Protein AF-A0A5P2X0S9-F1 (afdb_monomer_lite)

Structure (mmCIF, N/CA/C/O backbone):
data_AF-A0A5P2X0S9-F1
#
_entry.id   AF-A0A5P2X0S9-F1
#
loop_
_atom_site.group_PDB
_atom_site.id
_atom_site.type_symbol
_atom_site.label_atom_id
_atom_site.label_alt_id
_atom_site.label_comp_id
_atom_site.label_asym_id
_atom_site.label_entity_id
_atom_site.label_seq_id
_atom_site.pdbx_PDB_ins_code
_atom_site.Cartn_x
_atom_site.Cartn_y
_atom_site.Cartn_z
_atom_site.occupancy
_atom_site.B_iso_or_equiv
_atom_site.auth_seq_id
_atom_site.auth_comp_id
_atom_site.auth_asym_id
_atom_site.auth_atom_id
_atom_site.pdbx_PDB_model_num
ATOM 1 N N . MET A 1 1 ? 15.815 18.673 3.148 1.00 34.06 1 MET A N 1
ATOM 2 C CA . MET A 1 1 ? 14.565 18.179 2.535 1.00 34.06 1 MET A CA 1
ATOM 3 C C . MET A 1 1 ? 13.835 17.374 3.592 1.00 34.06 1 MET A C 1
ATOM 5 O O . MET A 1 1 ? 14.389 16.385 4.049 1.00 34.06 1 MET A O 1
ATOM 9 N N . SER A 1 2 ? 12.669 17.828 4.045 1.00 28.84 2 SER A N 1
ATOM 10 C CA . SER A 1 2 ? 11.882 17.111 5.053 1.00 28.84 2 SER A CA 1
ATOM 11 C C . SER A 1 2 ? 11.217 15.908 4.389 1.00 28.84 2 SER A C 1
ATOM 13 O O . SER A 1 2 ? 10.283 16.063 3.607 1.00 28.84 2 SER A O 1
ATOM 15 N N . THR A 1 3 ? 11.736 14.709 4.636 1.00 33.75 3 THR A N 1
ATOM 16 C CA . THR A 1 3 ? 11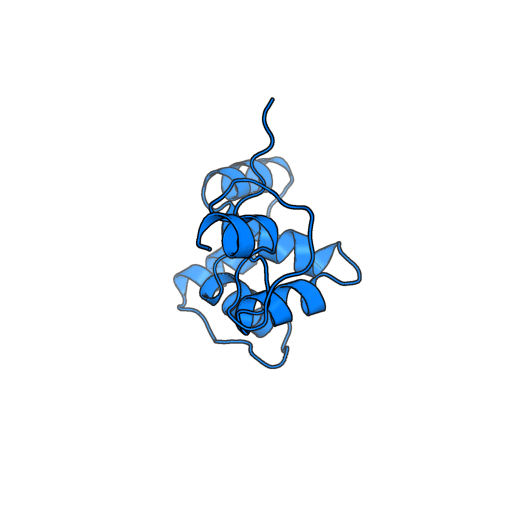.137 13.453 4.178 1.00 33.75 3 THR A CA 1
ATOM 17 C C . THR A 1 3 ? 9.915 13.153 5.040 1.00 33.75 3 THR A C 1
ATOM 19 O O . THR A 1 3 ? 10.012 12.456 6.047 1.00 33.75 3 THR A O 1
ATOM 22 N N . THR A 1 4 ? 8.758 13.707 4.678 1.00 45.62 4 THR A N 1
ATOM 23 C CA . THR A 1 4 ? 7.482 13.264 5.246 1.00 45.62 4 THR A CA 1
ATOM 24 C C . THR A 1 4 ? 7.251 11.831 4.782 1.00 45.62 4 THR A C 1
ATOM 26 O O . THR A 1 4 ? 6.905 11.598 3.625 1.00 45.62 4 THR A O 1
ATOM 29 N N . ASN A 1 5 ? 7.496 10.863 5.663 1.00 53.59 5 ASN A N 1
ATOM 30 C CA . ASN A 1 5 ? 7.141 9.474 5.406 1.00 53.59 5 ASN A CA 1
ATOM 31 C C . ASN A 1 5 ? 5.604 9.401 5.303 1.00 53.59 5 ASN A C 1
ATOM 33 O O . ASN A 1 5 ? 4.931 9.777 6.270 1.00 53.59 5 ASN A O 1
ATOM 37 N N . PRO A 1 6 ? 5.017 9.041 4.146 1.00 62.75 6 PRO A N 1
ATOM 38 C CA . PRO A 1 6 ? 3.574 9.110 3.978 1.00 62.75 6 PRO A CA 1
ATOM 39 C C . PRO A 1 6 ? 2.876 8.142 4.935 1.00 62.75 6 PRO A C 1
ATOM 41 O O . PRO A 1 6 ? 3.180 6.951 4.975 1.00 62.75 6 PRO A O 1
ATOM 44 N N . ILE A 1 7 ? 1.907 8.655 5.695 1.00 78.56 7 ILE A N 1
ATOM 45 C CA . ILE A 1 7 ? 1.068 7.837 6.574 1.00 78.56 7 ILE A CA 1
ATOM 46 C C . ILE A 1 7 ? 0.298 6.843 5.697 1.00 78.56 7 ILE A C 1
ATOM 48 O O . ILE A 1 7 ? -0.451 7.253 4.811 1.00 78.56 7 ILE A O 1
ATOM 52 N N . ILE A 1 8 ? 0.475 5.542 5.943 1.00 83.69 8 ILE A N 1
ATOM 53 C CA . ILE A 1 8 ? -0.254 4.471 5.253 1.00 83.69 8 ILE A CA 1
ATOM 54 C C . ILE A 1 8 ? -1.615 4.288 5.944 1.00 83.69 8 ILE A C 1
ATOM 56 O O . ILE A 1 8 ? -1.649 3.864 7.101 1.00 83.69 8 ILE A O 1
ATOM 60 N N . PRO A 1 9 ? -2.751 4.552 5.270 1.00 85.06 9 PRO A N 1
ATOM 61 C CA . PRO A 1 9 ? -4.068 4.288 5.837 1.00 85.06 9 PRO A CA 1
ATOM 62 C C . PRO A 1 9 ? -4.316 2.788 6.035 1.00 85.06 9 PRO A C 1
ATOM 64 O O . PRO A 1 9 ? -3.878 1.964 5.228 1.00 85.06 9 PRO A O 1
ATOM 67 N N . ALA A 1 10 ? -5.124 2.429 7.037 1.00 85.31 10 ALA A N 1
ATOM 68 C CA . ALA A 1 10 ? -5.489 1.035 7.311 1.00 85.31 10 ALA A CA 1
ATOM 69 C C . ALA A 1 10 ? -6.107 0.322 6.094 1.00 85.31 10 ALA A C 1
ATOM 71 O O . ALA A 1 10 ? -5.762 -0.823 5.812 1.00 85.31 10 ALA A O 1
ATOM 72 N N . GLY A 1 11 ? -6.971 1.003 5.329 1.00 85.88 11 GLY A N 1
ATOM 73 C CA . GLY A 1 11 ? -7.550 0.450 4.097 1.00 85.88 11 GLY A CA 1
ATOM 74 C C . GLY A 1 11 ? -6.491 0.116 3.042 1.00 85.88 11 GLY A C 1
ATOM 75 O O . GLY A 1 11 ? -6.503 -0.972 2.475 1.00 85.88 11 GLY A O 1
ATOM 76 N N . THR A 1 12 ? -5.511 1.003 2.852 1.00 91.25 12 THR A N 1
ATOM 77 C CA . THR A 1 12 ? -4.374 0.776 1.947 1.00 91.25 12 THR A CA 1
ATOM 78 C C . THR A 1 12 ? -3.544 -0.427 2.385 1.00 91.25 12 THR A C 1
ATOM 80 O O . THR A 1 12 ? -3.204 -1.266 1.553 1.00 91.25 12 THR A O 1
ATOM 83 N N . ALA A 1 13 ? -3.271 -0.565 3.685 1.00 91.19 13 ALA A N 1
ATOM 84 C CA . ALA A 1 13 ? -2.553 -1.723 4.209 1.00 91.19 13 ALA A CA 1
ATOM 85 C C . ALA A 1 13 ? -3.311 -3.037 3.955 1.00 91.19 13 ALA A C 1
ATOM 87 O O . ALA A 1 13 ? -2.706 -4.015 3.526 1.00 91.19 13 ALA A O 1
ATOM 88 N N . ARG A 1 14 ? -4.640 -3.052 4.126 1.00 92.00 14 ARG A N 1
ATOM 89 C CA . ARG A 1 14 ? -5.482 -4.226 3.827 1.00 92.00 14 ARG A CA 1
ATOM 90 C C . ARG A 1 14 ? -5.446 -4.612 2.350 1.00 92.00 14 ARG A C 1
ATOM 92 O O . ARG A 1 14 ? -5.380 -5.799 2.043 1.00 92.00 14 ARG A O 1
ATOM 99 N N . HIS A 1 15 ? -5.450 -3.639 1.443 1.00 95.75 15 HIS A N 1
ATOM 100 C CA . HIS A 1 15 ? -5.341 -3.906 0.006 1.00 95.75 15 HIS A CA 1
ATOM 101 C C . HIS A 1 15 ? -4.001 -4.555 -0.355 1.00 95.75 15 HIS A C 1
ATOM 103 O O . HIS A 1 15 ? -3.958 -5.509 -1.132 1.00 95.75 15 HIS A O 1
ATOM 109 N N . VAL A 1 16 ? -2.907 -4.073 0.241 1.00 94.31 16 VAL A N 1
ATOM 110 C CA . VAL A 1 16 ? -1.580 -4.661 0.031 1.00 94.31 16 VAL A CA 1
ATOM 111 C C . VAL A 1 16 ? -1.492 -6.052 0.660 1.00 94.31 16 VAL A C 1
ATOM 113 O O . VAL A 1 16 ? -1.020 -6.971 0.005 1.00 94.31 16 VAL A O 1
ATOM 116 N N . LEU A 1 17 ? -2.016 -6.266 1.870 1.00 94.25 17 LEU A N 1
ATOM 117 C CA . LEU A 1 17 ? -2.067 -7.602 2.483 1.00 94.25 17 LEU A CA 1
ATOM 118 C C . LEU A 1 17 ? -2.850 -8.606 1.626 1.00 94.25 17 LEU A C 1
ATOM 120 O O . LEU A 1 17 ? -2.407 -9.743 1.484 1.00 94.25 17 LEU A O 1
ATOM 124 N N . TRP A 1 18 ? -3.961 -8.181 1.011 1.00 95.75 18 TRP A N 1
ATOM 125 C CA . TRP A 1 18 ? -4.722 -9.016 0.075 1.00 95.75 18 TRP A CA 1
ATOM 126 C C . TRP A 1 18 ? -3.881 -9.441 -1.133 1.00 95.75 18 TRP A C 1
ATOM 128 O O . TRP A 1 18 ? -3.903 -10.607 -1.511 1.00 95.75 18 TRP A O 1
ATOM 138 N N . ARG A 1 19 ? -3.071 -8.532 -1.695 1.00 94.06 19 ARG A N 1
ATOM 139 C CA . ARG A 1 19 ? -2.178 -8.834 -2.830 1.00 94.06 19 ARG A CA 1
ATOM 140 C C . ARG A 1 19 ? -1.170 -9.949 -2.522 1.00 94.06 19 ARG A C 1
ATOM 142 O O . ARG A 1 19 ? -0.798 -10.682 -3.431 1.00 94.06 19 ARG A O 1
ATOM 149 N N . TYR A 1 20 ? -0.730 -10.068 -1.270 1.00 91.19 20 TYR A N 1
ATOM 150 C CA . TYR A 1 20 ? 0.230 -11.083 -0.816 1.00 91.19 20 TYR A CA 1
ATOM 151 C C . TYR A 1 20 ? -0.434 -12.299 -0.148 1.00 91.19 20 TYR A C 1
ATOM 153 O O . TYR A 1 20 ? 0.252 -13.048 0.549 1.00 91.19 20 TYR A O 1
ATOM 161 N N . ASP A 1 21 ? -1.751 -12.466 -0.313 1.00 90.00 21 ASP A N 1
ATOM 162 C CA . ASP A 1 21 ? -2.554 -13.533 0.301 1.00 90.00 21 ASP A CA 1
ATOM 163 C C . ASP A 1 21 ? -2.335 -13.652 1.823 1.00 90.00 21 ASP A C 1
ATOM 165 O O . ASP A 1 21 ? -2.133 -14.721 2.403 1.00 90.00 21 ASP A O 1
ATOM 169 N N . ARG A 1 22 ? -2.286 -12.497 2.502 1.00 87.19 22 ARG A N 1
ATOM 170 C CA . ARG A 1 22 ? -2.089 -12.421 3.952 1.00 87.19 22 ARG A CA 1
ATOM 171 C C . ARG A 1 22 ? -3.406 -12.202 4.680 1.00 87.19 22 ARG A C 1
ATOM 173 O O . ARG A 1 22 ? -4.283 -11.453 4.243 1.00 87.19 22 ARG A O 1
ATOM 180 N N . ARG A 1 23 ? -3.513 -12.817 5.863 1.00 82.19 23 ARG A N 1
ATOM 181 C CA . ARG A 1 23 ? -4.647 -12.638 6.778 1.00 82.19 23 ARG A CA 1
ATOM 182 C C . ARG A 1 23 ? -4.863 -11.150 7.076 1.00 82.19 23 ARG A C 1
ATOM 184 O O . ARG A 1 23 ? -3.906 -10.405 7.261 1.00 82.19 23 ARG A O 1
ATOM 191 N N . GLY A 1 24 ? -6.127 -10.731 7.122 1.00 81.12 24 GLY A N 1
ATOM 192 C CA . GLY A 1 24 ? -6.495 -9.320 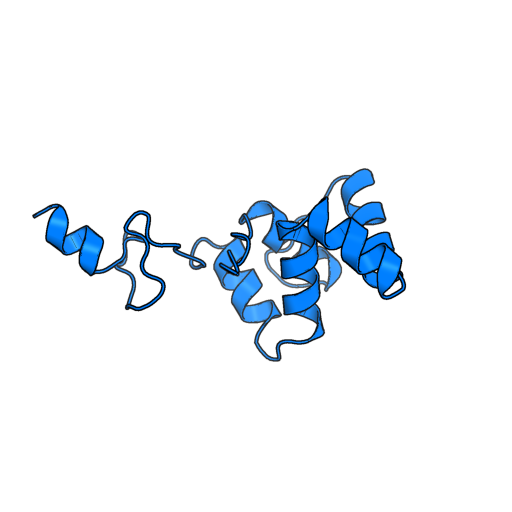7.286 1.00 81.12 24 GLY A CA 1
ATOM 193 C C . GLY A 1 24 ? -6.458 -8.512 5.984 1.00 81.12 24 GLY A C 1
ATOM 194 O O . GLY A 1 24 ? -6.737 -7.315 6.014 1.00 81.12 24 GLY A O 1
ATOM 195 N N . GLY A 1 25 ? -6.148 -9.148 4.849 1.00 89.19 25 GLY A N 1
ATOM 196 C CA . GLY A 1 25 ? -6.301 -8.556 3.528 1.00 89.19 25 GLY A CA 1
ATOM 197 C C . GLY A 1 25 ? -7.765 -8.309 3.162 1.00 89.19 25 GLY A C 1
ATOM 198 O O . GLY A 1 25 ? -8.640 -9.113 3.480 1.00 89.19 25 GLY A O 1
ATOM 199 N N . ALA A 1 26 ? -8.024 -7.195 2.479 1.00 92.44 26 ALA A N 1
ATOM 200 C CA . ALA A 1 26 ? -9.317 -6.892 1.876 1.00 92.44 26 ALA A CA 1
ATOM 201 C C . ALA A 1 26 ? -9.126 -6.626 0.385 1.00 92.44 26 ALA A C 1
ATOM 203 O O . ALA A 1 26 ? -8.222 -5.884 -0.001 1.00 92.44 26 ALA A O 1
ATOM 204 N N . GLU A 1 27 ? -9.970 -7.234 -0.442 1.00 95.25 27 GLU A N 1
ATOM 205 C CA . GLU A 1 27 ? -9.897 -7.068 -1.886 1.00 95.25 27 GLU A CA 1
ATOM 206 C C . GLU A 1 27 ? -10.246 -5.625 -2.281 1.00 95.25 27 GLU A C 1
ATOM 208 O O . GLU A 1 27 ? -11.333 -5.144 -1.952 1.00 95.25 27 GLU A O 1
ATOM 213 N N . PRO A 1 28 ? -9.355 -4.916 -2.991 1.00 95.50 28 PRO A N 1
ATOM 214 C CA . PRO A 1 28 ? -9.674 -3.590 -3.484 1.00 95.50 28 PRO A CA 1
ATOM 215 C C . PRO A 1 28 ? -10.517 -3.629 -4.764 1.00 95.50 28 PRO A C 1
ATOM 217 O O . PRO A 1 28 ? -10.580 -4.632 -5.478 1.00 95.50 28 PRO A O 1
ATOM 220 N N . GLY A 1 29 ? -11.080 -2.477 -5.132 1.00 96.00 29 GLY A N 1
ATOM 221 C CA . GLY A 1 29 ? -11.698 -2.284 -6.444 1.00 96.00 29 GLY A CA 1
ATOM 222 C C . GLY A 1 29 ? -10.722 -2.487 -7.615 1.00 96.00 29 GLY A C 1
ATOM 223 O O . GLY A 1 29 ? -9.497 -2.436 -7.461 1.00 96.00 29 GLY A O 1
ATOM 224 N N . SER A 1 30 ? -11.274 -2.683 -8.817 1.00 96.56 30 SER A N 1
ATOM 225 C CA . SER A 1 30 ? -10.511 -2.983 -10.040 1.00 96.56 30 SER A CA 1
ATOM 226 C C . SER A 1 30 ? -9.429 -1.945 -10.342 1.00 96.56 30 SER A C 1
ATOM 228 O O . SER A 1 30 ? -8.302 -2.325 -10.652 1.00 96.56 30 SER A O 1
ATOM 230 N N . PHE A 1 31 ? -9.729 -0.653 -10.196 1.00 96.69 31 PHE A N 1
ATOM 231 C CA . PHE A 1 31 ? -8.758 0.424 -10.397 1.00 96.69 31 PHE A CA 1
ATOM 232 C C . PHE A 1 31 ? -7.515 0.246 -9.515 1.00 96.69 31 PHE A C 1
ATOM 234 O O . PHE A 1 31 ? -6.391 0.204 -10.010 1.00 96.69 31 PHE A O 1
ATOM 241 N N . THR A 1 32 ? -7.708 0.066 -8.209 1.00 96.50 32 THR A N 1
ATOM 242 C CA . THR A 1 32 ? -6.607 -0.082 -7.252 1.00 96.50 32 THR A CA 1
ATOM 243 C C . THR A 1 32 ? -5.811 -1.366 -7.491 1.00 96.50 32 THR A C 1
ATOM 245 O O . THR A 1 32 ? -4.595 -1.350 -7.332 1.00 96.50 32 THR A O 1
ATOM 248 N N . LYS A 1 33 ? -6.444 -2.462 -7.935 1.00 97.12 33 LYS A N 1
ATOM 249 C CA . LYS A 1 33 ? -5.717 -3.677 -8.349 1.00 97.12 33 LYS A CA 1
ATOM 250 C C . LYS A 1 33 ? -4.751 -3.406 -9.502 1.00 97.12 33 LYS A C 1
ATOM 252 O O . LYS A 1 33 ? -3.582 -3.778 -9.413 1.00 97.12 33 LYS A O 1
ATOM 257 N N . HIS A 1 34 ? -5.228 -2.733 -10.550 1.00 97.56 34 HIS A N 1
ATOM 258 C CA . HIS A 1 34 ? -4.392 -2.369 -11.695 1.00 97.56 34 HIS A CA 1
ATOM 259 C C . HIS A 1 34 ? -3.299 -1.381 -11.293 1.00 97.56 34 HIS A C 1
ATOM 261 O O . HIS A 1 34 ? -2.159 -1.538 -11.714 1.00 97.56 34 HIS A O 1
ATOM 267 N N . LEU A 1 35 ? -3.609 -0.423 -10.418 1.00 97.12 35 LEU A N 1
ATOM 268 C CA . LEU A 1 35 ? -2.624 0.516 -9.895 1.00 97.12 35 LEU A CA 1
ATOM 269 C C . LEU A 1 35 ? -1.508 -0.193 -9.111 1.00 97.12 35 LEU A C 1
ATOM 271 O O . LEU A 1 35 ? -0.338 0.097 -9.334 1.00 97.12 35 LEU A O 1
ATOM 275 N N . MET A 1 36 ? -1.838 -1.152 -8.238 1.00 96.69 36 MET A N 1
ATOM 276 C CA . MET A 1 36 ? -0.822 -1.943 -7.531 1.00 96.69 36 MET A CA 1
ATOM 277 C C . MET A 1 36 ? 0.065 -2.730 -8.503 1.00 96.69 36 MET A C 1
ATOM 279 O O . MET A 1 36 ? 1.279 -2.773 -8.330 1.00 96.69 36 MET A O 1
ATOM 283 N N . ALA A 1 37 ? -0.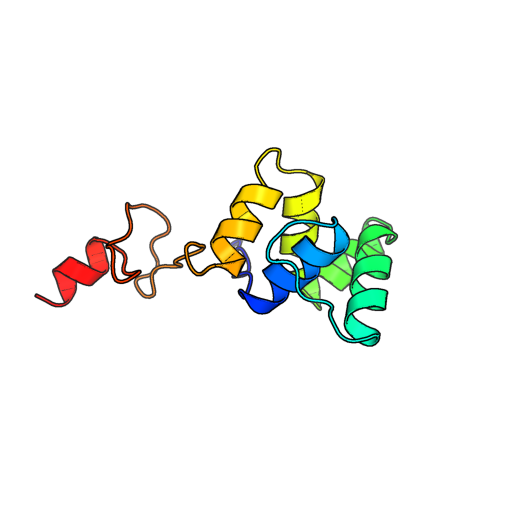528 -3.330 -9.540 1.00 95.88 37 ALA A N 1
ATOM 284 C CA . ALA A 1 37 ? 0.229 -4.025 -10.577 1.00 95.88 37 ALA A CA 1
ATOM 285 C C . ALA A 1 37 ? 1.143 -3.072 -11.366 1.00 95.88 37 ALA A C 1
ATOM 287 O O . ALA A 1 37 ? 2.300 -3.407 -11.605 1.00 95.88 37 ALA A O 1
ATOM 288 N N . ALA A 1 38 ? 0.653 -1.878 -11.708 1.00 96.81 38 ALA A N 1
ATOM 289 C CA . ALA A 1 38 ? 1.430 -0.855 -12.396 1.00 96.81 38 ALA A CA 1
ATOM 290 C C . ALA A 1 38 ? 2.621 -0.378 -11.552 1.00 96.81 38 ALA A C 1
ATOM 292 O O . ALA A 1 38 ? 3.727 -0.288 -12.071 1.00 96.81 38 ALA A O 1
ATOM 293 N N . ILE A 1 39 ? 2.429 -0.137 -10.250 1.00 95.12 39 ILE A N 1
ATOM 294 C CA . ILE A 1 39 ? 3.512 0.268 -9.336 1.00 95.12 39 ILE A CA 1
ATOM 295 C C . ILE A 1 39 ? 4.603 -0.808 -9.248 1.00 95.12 39 ILE A C 1
ATOM 297 O O . ILE A 1 39 ? 5.787 -0.475 -9.221 1.00 95.12 39 ILE A O 1
ATOM 301 N N . ASP A 1 40 ? 4.222 -2.085 -9.206 1.00 92.31 40 ASP A N 1
ATOM 302 C CA . ASP A 1 40 ? 5.179 -3.191 -9.092 1.00 92.31 40 ASP A CA 1
ATOM 303 C C . ASP A 1 40 ? 5.965 -3.463 -10.379 1.00 92.31 40 ASP A C 1
ATOM 305 O O . ASP A 1 40 ? 7.111 -3.919 -10.298 1.00 92.31 40 ASP A O 1
ATOM 309 N N . ALA A 1 41 ? 5.346 -3.208 -11.535 1.00 94.69 41 ALA A N 1
ATOM 310 C CA . ALA A 1 41 ? 5.932 -3.415 -12.857 1.00 94.69 41 ALA A CA 1
ATOM 311 C C . ALA A 1 41 ? 6.678 -2.185 -13.402 1.00 94.69 41 ALA A C 1
ATOM 313 O O . ALA A 1 41 ? 7.450 -2.317 -14.349 1.00 94.69 41 ALA A O 1
ATOM 314 N N . ALA A 1 42 ? 6.443 -0.997 -12.838 1.00 94.94 42 ALA A N 1
ATOM 315 C CA . ALA A 1 42 ? 7.038 0.245 -13.311 1.00 94.94 42 ALA A CA 1
ATOM 316 C C . ALA A 1 42 ? 8.570 0.252 -13.180 1.00 94.94 42 ALA A C 1
ATOM 318 O O . ALA A 1 42 ? 9.136 -0.151 -12.158 1.00 94.94 42 ALA A O 1
ATOM 319 N N . ASP A 1 43 ? 9.234 0.793 -14.203 1.00 94.75 43 ASP A N 1
ATOM 320 C CA . ASP A 1 43 ? 10.645 1.171 -14.141 1.00 94.75 43 ASP A CA 1
ATOM 321 C C . ASP A 1 43 ? 10.889 2.297 -13.121 1.00 94.75 43 ASP A C 1
ATOM 323 O O . ASP A 1 43 ? 9.962 2.877 -12.557 1.00 94.75 43 ASP A O 1
ATOM 327 N N . VAL A 1 44 ? 12.159 2.624 -12.881 1.00 90.94 44 VAL A N 1
ATOM 328 C CA . VAL A 1 44 ? 12.563 3.600 -11.859 1.00 90.94 44 VAL A CA 1
ATOM 329 C C . VAL A 1 44 ? 11.895 4.969 -12.055 1.00 90.94 44 VAL A C 1
ATOM 331 O O . VAL A 1 44 ? 11.435 5.561 -11.077 1.00 90.94 44 VAL A O 1
ATOM 334 N N . THR A 1 45 ? 11.793 5.457 -13.293 1.00 94.69 45 THR A N 1
ATOM 335 C CA . THR A 1 45 ? 11.226 6.779 -13.598 1.00 94.69 45 THR A CA 1
ATOM 336 C C . THR A 1 45 ? 9.717 6.784 -13.389 1.00 94.69 45 THR A C 1
ATOM 338 O O . THR A 1 45 ? 9.188 7.622 -12.656 1.00 94.69 45 THR A O 1
ATOM 341 N N . ASN A 1 46 ? 9.015 5.814 -13.971 1.00 94.12 46 ASN A N 1
ATOM 342 C CA . ASN A 1 46 ? 7.567 5.699 -13.835 1.00 94.12 46 ASN A CA 1
ATOM 343 C C . ASN A 1 46 ? 7.157 5.401 -12.389 1.00 94.12 46 ASN A C 1
ATOM 345 O O . ASN A 1 46 ? 6.169 5.941 -11.889 1.00 94.12 46 ASN A O 1
ATOM 349 N N . ARG A 1 47 ? 7.958 4.616 -11.666 1.00 92.31 47 ARG A N 1
ATOM 350 C CA . ARG A 1 47 ? 7.751 4.348 -10.245 1.00 92.31 47 ARG A CA 1
ATOM 351 C C . ARG A 1 47 ? 7.920 5.604 -9.397 1.00 92.31 47 ARG A C 1
ATOM 353 O O . ARG A 1 47 ? 7.162 5.778 -8.447 1.00 92.31 47 ARG A O 1
ATOM 360 N N . ALA A 1 48 ? 8.865 6.486 -9.727 1.00 91.44 48 ALA A N 1
ATOM 361 C CA . ALA A 1 48 ? 9.011 7.770 -9.042 1.00 91.44 48 ALA A CA 1
ATOM 362 C C . ALA A 1 48 ? 7.767 8.656 -9.238 1.00 91.44 48 ALA A C 1
ATOM 364 O O . ALA A 1 48 ? 7.238 9.184 -8.261 1.00 91.44 48 ALA A O 1
ATOM 365 N N . IL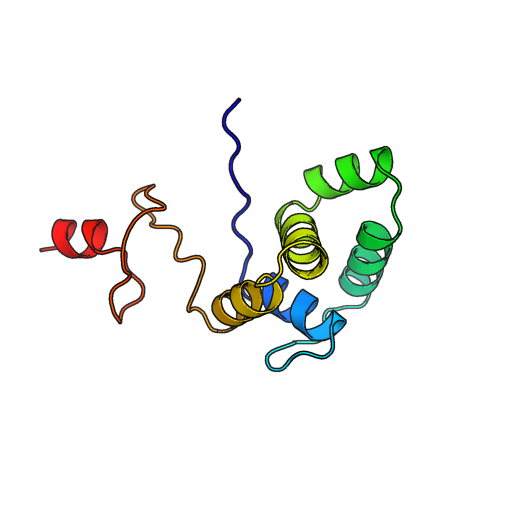E A 1 49 ? 7.240 8.734 -10.466 1.00 94.56 49 ILE A N 1
ATOM 366 C CA . ILE A 1 49 ? 5.999 9.468 -10.776 1.00 94.56 49 ILE A CA 1
ATOM 367 C C . ILE A 1 49 ? 4.817 8.895 -9.982 1.00 94.56 49 ILE A C 1
ATOM 369 O O . ILE A 1 49 ? 4.088 9.634 -9.316 1.00 94.56 49 ILE A O 1
ATOM 373 N N . LEU A 1 50 ? 4.648 7.570 -9.999 1.00 94.12 50 LEU A N 1
ATOM 374 C CA . LEU A 1 50 ? 3.582 6.891 -9.259 1.00 94.12 50 LEU A CA 1
ATOM 375 C C . LEU A 1 50 ? 3.727 7.058 -7.743 1.00 94.12 50 LEU A C 1
ATOM 377 O O . LEU A 1 50 ? 2.719 7.208 -7.057 1.00 94.12 50 LEU A O 1
ATOM 381 N N . ARG A 1 51 ? 4.956 7.093 -7.215 1.00 91.44 51 ARG A N 1
ATOM 382 C CA . ARG A 1 51 ? 5.219 7.370 -5.796 1.00 91.44 51 ARG A CA 1
ATOM 383 C C . ARG A 1 51 ? 4.791 8.781 -5.407 1.00 91.44 51 ARG A C 1
ATOM 385 O O . ARG A 1 51 ? 4.269 8.958 -4.313 1.00 91.44 51 ARG A O 1
ATOM 392 N N . THR A 1 52 ? 4.959 9.766 -6.285 1.00 90.50 52 THR A N 1
ATOM 393 C CA . THR A 1 52 ? 4.466 11.129 -6.045 1.00 90.50 52 THR A CA 1
ATOM 394 C C . THR A 1 52 ? 2.940 11.205 -6.111 1.00 90.50 52 THR A C 1
ATOM 396 O O . THR A 1 52 ? 2.332 11.853 -5.264 1.00 90.50 52 THR A O 1
ATOM 399 N N . ALA A 1 53 ? 2.310 10.528 -7.077 1.00 93.50 53 ALA A N 1
ATOM 400 C CA . ALA A 1 53 ? 0.856 10.561 -7.256 1.00 93.50 53 ALA A CA 1
ATOM 401 C C . ALA A 1 53 ? 0.089 9.726 -6.210 1.00 93.50 53 ALA A C 1
ATOM 403 O O . ALA A 1 53 ? -0.980 10.123 -5.750 1.00 93.50 53 ALA A O 1
ATOM 404 N N . TYR A 1 54 ? 0.640 8.576 -5.814 1.00 93.31 54 TYR A N 1
ATOM 405 C CA . TYR A 1 54 ? 0.029 7.609 -4.897 1.00 93.31 54 TYR A CA 1
ATOM 406 C C . TYR A 1 54 ? 1.007 7.214 -3.780 1.00 93.31 54 TYR A C 1
ATOM 408 O O . TYR A 1 54 ? 1.424 6.050 -3.694 1.00 93.31 54 TYR A O 1
ATOM 416 N N . PRO A 1 55 ? 1.379 8.159 -2.899 1.00 87.88 55 PRO A N 1
ATOM 417 C CA . PRO A 1 55 ? 2.472 7.969 -1.949 1.00 87.88 55 PRO A CA 1
ATOM 418 C C . PRO A 1 55 ? 2.198 6.857 -0.935 1.00 87.88 55 PRO A C 1
ATOM 420 O O . PRO A 1 55 ? 3.046 5.992 -0.741 1.00 87.88 55 PRO A O 1
ATOM 423 N N . ALA A 1 56 ? 0.998 6.807 -0.349 1.00 86.81 56 ALA A N 1
ATOM 424 C CA . ALA A 1 56 ? 0.658 5.795 0.653 1.00 86.81 56 ALA A CA 1
ATOM 425 C C . ALA A 1 56 ? 0.648 4.363 0.090 1.00 86.81 56 ALA A C 1
ATOM 427 O O . ALA A 1 56 ? 1.118 3.435 0.743 1.00 86.81 56 ALA A O 1
ATOM 428 N N . LEU A 1 57 ? 0.110 4.171 -1.120 1.00 92.00 57 LEU A N 1
ATOM 429 C CA . LEU A 1 57 ? 0.056 2.848 -1.748 1.00 92.00 57 LEU A CA 1
ATOM 430 C C . LEU A 1 57 ? 1.447 2.394 -2.200 1.00 92.00 57 LEU A C 1
ATOM 432 O O . LEU A 1 57 ? 1.810 1.236 -2.007 1.00 92.00 57 LEU A O 1
ATOM 436 N N . SER A 1 58 ? 2.233 3.318 -2.755 1.00 92.94 58 SER A N 1
ATOM 437 C CA . SER A 1 58 ? 3.604 3.044 -3.185 1.00 92.94 58 SER A CA 1
ATOM 438 C C . SER A 1 58 ? 4.512 2.697 -2.009 1.00 92.94 58 SER A C 1
ATOM 440 O O . SER A 1 58 ? 5.308 1.766 -2.117 1.00 92.94 58 SER A O 1
ATOM 442 N N . GLU A 1 59 ? 4.370 3.400 -0.884 1.00 89.94 59 GLU A N 1
ATOM 443 C CA . GLU A 1 59 ? 5.116 3.106 0.341 1.00 89.94 59 GLU A CA 1
ATOM 444 C C . GLU A 1 59 ? 4.691 1.764 0.944 1.00 89.94 59 GLU A C 1
ATOM 446 O O . GLU A 1 59 ? 5.542 0.953 1.287 1.00 89.94 59 GLU A O 1
ATOM 451 N N . ALA A 1 60 ? 3.388 1.465 0.986 1.00 90.88 60 ALA A N 1
ATOM 452 C CA . ALA A 1 60 ? 2.902 0.177 1.473 1.00 90.88 60 ALA A CA 1
ATOM 453 C C . ALA A 1 60 ? 3.423 -1.007 0.635 1.00 90.88 60 ALA A C 1
ATOM 455 O O . ALA A 1 60 ? 3.847 -2.016 1.197 1.00 90.88 60 ALA A O 1
ATOM 456 N N . LEU A 1 61 ? 3.445 -0.886 -0.697 1.00 93.62 61 LEU A N 1
ATOM 457 C CA . LEU A 1 61 ? 4.021 -1.906 -1.584 1.00 93.62 61 LEU A CA 1
ATOM 458 C C . LEU A 1 61 ? 5.544 -2.006 -1.446 1.00 93.62 61 LEU A C 1
ATOM 460 O O . LEU A 1 61 ? 6.096 -3.104 -1.465 1.00 93.62 61 LEU A O 1
ATOM 464 N N . HIS A 1 62 ? 6.233 -0.873 -1.287 1.00 91.25 62 HIS A N 1
ATOM 465 C CA . HIS A 1 62 ? 7.671 -0.857 -1.034 1.00 91.25 62 HIS A CA 1
ATOM 466 C C . HIS A 1 62 ? 8.008 -1.592 0.269 1.00 91.25 62 HIS A C 1
ATOM 468 O O . HIS A 1 62 ? 8.848 -2.491 0.262 1.00 91.25 62 HIS A O 1
ATOM 474 N N . LEU A 1 63 ? 7.285 -1.279 1.345 1.00 89.12 63 LEU A N 1
ATOM 475 C CA . LEU A 1 63 ? 7.415 -1.927 2.642 1.00 89.12 63 LEU A CA 1
ATOM 476 C C . LEU A 1 63 ? 7.167 -3.436 2.527 1.00 89.12 63 LEU A C 1
ATOM 478 O O . LEU A 1 63 ? 7.989 -4.223 2.974 1.00 89.12 63 LEU A O 1
ATOM 482 N N . ALA A 1 64 ? 6.093 -3.857 1.854 1.00 90.81 64 ALA A N 1
ATOM 483 C CA . ALA A 1 64 ? 5.791 -5.277 1.659 1.00 90.81 64 ALA A CA 1
ATOM 484 C C . ALA A 1 64 ? 6.881 -6.053 0.899 1.00 90.81 64 ALA A C 1
ATOM 486 O O . ALA A 1 64 ? 7.013 -7.260 1.096 1.00 90.81 64 ALA A O 1
ATOM 487 N N . ARG A 1 65 ? 7.622 -5.385 0.005 1.00 89.06 65 ARG A N 1
ATOM 488 C CA . ARG A 1 65 ? 8.576 -6.028 -0.907 1.00 89.06 65 ARG A CA 1
ATOM 489 C C . ARG A 1 65 ? 10.010 -6.058 -0.389 1.00 89.06 65 ARG A C 1
ATOM 491 O O . ARG A 1 65 ? 10.720 -7.008 -0.704 1.00 89.06 65 ARG A O 1
ATOM 498 N N . TYR A 1 66 ? 10.448 -5.019 0.317 1.00 86.69 66 TYR A N 1
ATOM 499 C CA . TYR A 1 66 ? 11.864 -4.839 0.663 1.00 86.69 66 TYR A CA 1
ATOM 500 C C . TYR A 1 66 ? 12.156 -4.861 2.163 1.00 86.69 66 TYR A C 1
ATOM 502 O O . TYR A 1 66 ? 13.317 -4.985 2.537 1.00 86.69 66 TYR A O 1
ATOM 510 N N . ASP A 1 67 ? 11.141 -4.740 3.018 1.00 82.88 67 ASP A N 1
ATOM 511 C CA . ASP A 1 67 ? 11.314 -4.814 4.468 1.00 82.88 67 ASP A CA 1
ATOM 512 C C . ASP A 1 67 ? 10.989 -6.233 4.945 1.00 82.88 67 ASP A C 1
ATOM 514 O O . ASP A 1 67 ? 9.897 -6.744 4.686 1.00 82.88 67 ASP A O 1
ATOM 518 N N . GLU A 1 68 ? 11.925 -6.867 5.654 1.00 79.81 68 GLU A N 1
ATOM 519 C CA . GLU A 1 68 ? 11.757 -8.231 6.180 1.00 79.81 68 GLU A CA 1
ATOM 520 C C . GLU A 1 68 ? 10.526 -8.350 7.095 1.00 79.81 68 GLU A C 1
ATOM 522 O O . GLU A 1 68 ? 9.814 -9.354 7.077 1.00 79.81 68 GLU A O 1
ATOM 527 N N . GLU A 1 69 ? 10.211 -7.288 7.840 1.00 82.94 69 GLU A N 1
ATOM 528 C CA . GLU A 1 69 ? 9.036 -7.196 8.707 1.00 82.94 69 GLU A CA 1
ATOM 529 C C . GLU A 1 69 ? 7.876 -6.436 8.052 1.00 82.94 69 GLU A C 1
ATOM 531 O O . GLU A 1 69 ? 6.877 -6.117 8.708 1.00 82.94 69 GLU A O 1
ATOM 536 N N . GLY A 1 70 ? 7.977 -6.109 6.765 1.00 83.50 70 GLY A N 1
ATOM 537 C CA . GLY A 1 70 ? 7.068 -5.187 6.100 1.00 83.50 70 GLY A CA 1
ATOM 538 C C . GLY A 1 70 ? 5.613 -5.638 6.136 1.00 83.50 70 GLY A C 1
ATOM 539 O O . GLY A 1 70 ? 4.715 -4.859 6.459 1.00 83.50 70 GLY A O 1
ATOM 540 N N . LEU A 1 71 ? 5.369 -6.929 5.910 1.00 88.94 71 LEU A N 1
ATOM 541 C CA . LEU A 1 71 ? 4.030 -7.514 6.011 1.00 88.94 71 LEU A CA 1
ATOM 542 C C . LEU A 1 71 ? 3.498 -7.512 7.452 1.00 88.94 71 LEU A C 1
ATOM 544 O O . LEU A 1 71 ? 2.311 -7.268 7.663 1.00 88.94 71 LEU A O 1
ATOM 548 N N . ALA A 1 72 ? 4.358 -7.724 8.453 1.00 87.81 72 ALA A N 1
ATOM 549 C CA . ALA A 1 72 ? 3.970 -7.652 9.862 1.00 87.81 72 ALA A CA 1
ATOM 550 C C . ALA A 1 72 ? 3.641 -6.209 10.282 1.00 87.81 72 ALA A C 1
ATOM 552 O O . ALA A 1 72 ? 2.679 -5.967 11.015 1.00 87.81 72 ALA A O 1
ATOM 553 N N . LYS A 1 73 ? 4.401 -5.228 9.779 1.00 85.25 73 LYS A N 1
ATOM 554 C CA . LYS A 1 73 ? 4.098 -3.799 9.917 1.00 85.25 73 LYS A CA 1
ATOM 555 C C . LYS A 1 73 ? 2.744 -3.484 9.280 1.00 85.25 73 LYS A C 1
ATOM 557 O O . LYS A 1 73 ? 1.875 -2.976 9.976 1.00 85.25 73 LYS A O 1
ATOM 562 N N . LEU A 1 74 ? 2.501 -3.876 8.029 1.00 87.19 74 LEU A N 1
ATOM 563 C CA . LEU A 1 74 ? 1.212 -3.664 7.355 1.00 87.19 74 LEU A CA 1
ATOM 564 C C . LEU A 1 74 ? 0.040 -4.336 8.072 1.00 87.19 74 LEU A C 1
ATOM 566 O O . LEU A 1 74 ? -1.030 -3.740 8.158 1.00 87.19 74 LEU A O 1
ATOM 570 N N . HIS A 1 75 ? 0.230 -5.534 8.626 1.00 89.06 75 HIS A N 1
ATOM 571 C CA . HIS A 1 75 ? -0.797 -6.196 9.427 1.00 89.06 75 HIS A CA 1
ATOM 572 C C . HIS A 1 75 ? -1.174 -5.360 10.648 1.00 89.06 75 HIS A C 1
ATOM 574 O O . HIS A 1 75 ? -2.356 -5.098 10.859 1.00 89.06 75 HIS A O 1
ATOM 580 N N . ARG A 1 76 ? -0.181 -4.862 11.400 1.00 85.56 76 ARG A N 1
ATOM 581 C CA . ARG A 1 76 ? -0.431 -3.927 12.506 1.00 85.56 76 ARG A CA 1
ATOM 582 C C . ARG A 1 76 ? -1.192 -2.694 12.025 1.00 85.56 76 ARG A C 1
ATOM 584 O O . ARG A 1 76 ? -2.104 -2.244 12.706 1.00 85.56 76 ARG A O 1
ATOM 591 N N . ILE A 1 77 ? -0.877 -2.175 10.838 1.00 84.94 77 ILE A N 1
ATOM 592 C CA . ILE A 1 77 ? -1.589 -1.021 10.275 1.00 84.94 77 ILE A CA 1
ATOM 593 C C . ILE A 1 77 ? -3.050 -1.341 9.954 1.00 84.94 77 ILE A C 1
ATOM 595 O O . ILE A 1 77 ? -3.965 -0.607 10.326 1.00 84.94 77 ILE A O 1
ATOM 599 N N . ALA A 1 78 ? -3.287 -2.479 9.313 1.00 86.38 78 ALA A N 1
ATOM 600 C CA . ALA A 1 78 ? -4.614 -2.947 8.945 1.00 86.38 78 ALA A CA 1
ATOM 601 C C . ALA A 1 78 ? -5.526 -3.202 10.159 1.00 86.38 78 ALA A C 1
ATOM 603 O O . ALA A 1 78 ? -6.745 -3.009 10.056 1.00 86.38 78 ALA A O 1
ATOM 604 N N . THR A 1 79 ? -4.952 -3.620 11.291 1.00 82.25 79 THR A N 1
ATOM 605 C CA . THR A 1 79 ? -5.660 -3.879 12.554 1.00 82.25 79 THR A CA 1
ATOM 606 C C . THR A 1 79 ? -5.699 -2.675 13.500 1.00 82.25 79 THR A C 1
ATOM 608 O O . THR A 1 79 ? -6.213 -2.806 14.606 1.00 82.25 79 THR A O 1
ATOM 611 N N . GLY A 1 80 ? -5.179 -1.510 13.093 1.00 71.62 80 GLY A N 1
ATOM 612 C CA . GLY A 1 80 ? -5.175 -0.292 13.917 1.00 71.62 80 GLY A CA 1
ATOM 613 C C . GLY A 1 80 ? -4.122 -0.274 15.034 1.00 71.62 80 GLY A C 1
ATOM 614 O O . GLY A 1 80 ? -4.198 0.550 15.937 1.00 71.62 80 GLY A O 1
ATOM 615 N N . GLN A 1 81 ? -3.135 -1.168 14.978 1.00 67.31 81 GLN A N 1
ATOM 616 C CA . GLN A 1 81 ? -1.988 -1.237 15.890 1.00 67.31 81 GLN A CA 1
ATOM 617 C C . GLN A 1 81 ? -0.779 -0.391 15.416 1.00 67.31 81 GLN A C 1
ATOM 619 O O . GLN A 1 81 ? 0.195 -0.276 16.157 1.00 67.31 81 GLN A O 1
ATOM 624 N N . ALA A 1 82 ? -0.797 0.168 14.193 1.00 62.41 82 ALA A N 1
ATOM 625 C CA . ALA A 1 82 ? 0.243 1.045 13.618 1.00 62.41 82 ALA A CA 1
ATOM 626 C C . ALA A 1 82 ? -0.284 1.866 12.398 1.00 62.41 82 ALA A C 1
ATOM 628 O O . ALA A 1 82 ? -1.411 1.645 11.976 1.00 62.41 82 ALA A O 1
ATOM 629 N N . PRO A 1 83 ? 0.495 2.789 11.789 1.00 55.50 83 PRO A N 1
ATOM 630 C CA . PRO A 1 83 ? 1.433 3.614 12.509 1.00 55.50 83 PRO A CA 1
ATOM 631 C C . PRO A 1 83 ? 0.555 4.566 13.312 1.00 55.50 83 PRO A C 1
ATOM 633 O O . PRO A 1 83 ? -0.205 5.359 12.757 1.00 55.50 83 PRO A O 1
ATOM 636 N N . LEU A 1 84 ? 0.616 4.454 14.632 1.00 50.50 84 LEU A N 1
ATOM 637 C CA . LEU A 1 84 ? 0.071 5.483 15.495 1.00 50.50 84 LEU A CA 1
ATOM 638 C C . LEU A 1 84 ? 1.007 6.686 15.314 1.00 50.50 84 LEU A C 1
ATOM 640 O O . LEU A 1 84 ? 1.919 6.911 16.095 1.00 50.50 84 LEU A O 1
ATOM 644 N N . ALA A 1 85 ? 0.876 7.392 14.187 1.00 49.62 85 ALA A N 1
ATOM 645 C CA . ALA A 1 85 ? 1.492 8.688 14.018 1.00 49.62 85 ALA A CA 1
ATOM 646 C C . ALA A 1 85 ? 0.906 9.522 15.143 1.00 49.62 85 ALA A C 1
ATOM 648 O O . ALA A 1 85 ? -0.305 9.753 15.199 1.00 49.62 85 ALA A O 1
ATOM 649 N N . CYS A 1 86 ? 1.759 9.878 16.092 1.00 49.72 86 CYS A N 1
ATOM 650 C CA . CYS A 1 86 ? 1.334 10.746 17.146 1.00 49.72 86 CYS A CA 1
ATOM 651 C C . CYS A 1 86 ? 0.800 12.049 16.518 1.00 49.72 86 CYS A C 1
ATOM 653 O O . CYS A 1 86 ? 1.568 12.710 15.816 1.00 49.72 86 CYS A O 1
ATOM 655 N N . PRO A 1 87 ? -0.435 12.503 16.802 1.00 53.22 87 PRO A N 1
ATOM 656 C CA . PRO A 1 87 ? -0.871 13.839 16.382 1.00 53.22 87 PRO A CA 1
ATOM 657 C C . PRO A 1 87 ? 0.009 14.971 16.961 1.00 53.22 87 PRO A C 1
ATOM 659 O O . PRO A 1 87 ? 0.006 16.079 16.443 1.00 53.22 87 PRO A O 1
ATOM 662 N N . CYS A 1 88 ? 0.797 14.682 17.999 1.00 53.91 88 CYS A N 1
ATOM 663 C CA . CYS A 1 88 ? 1.836 15.528 18.591 1.00 53.91 88 CYS A CA 1
ATOM 664 C C . CYS A 1 88 ? 3.168 15.595 17.815 1.00 53.91 88 CYS A C 1
ATOM 666 O O . CYS A 1 88 ? 4.076 16.289 18.259 1.00 53.91 88 CYS A O 1
ATOM 668 N N . GLY A 1 89 ? 3.319 14.882 16.694 1.00 46.1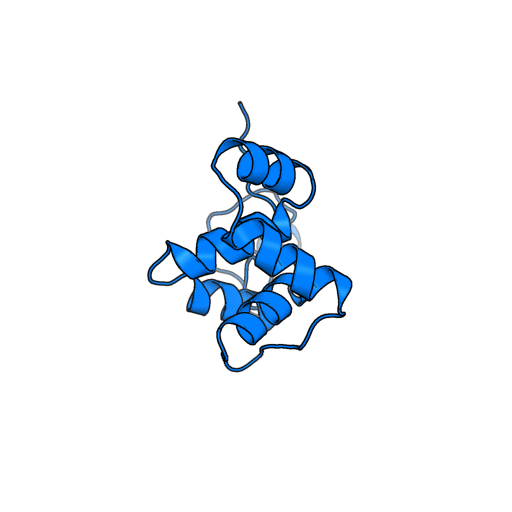6 89 GLY A N 1
ATOM 669 C CA . GLY A 1 89 ? 4.500 14.995 15.831 1.00 46.16 89 GLY A CA 1
ATOM 670 C C . GLY A 1 89 ? 5.703 14.119 16.198 1.00 46.16 89 GLY A C 1
ATOM 671 O O . GLY A 1 89 ? 6.728 14.236 15.532 1.00 46.16 89 GLY A O 1
ATOM 672 N N . ASP A 1 90 ? 5.595 13.228 17.189 1.00 53.56 90 ASP A N 1
ATOM 673 C CA . ASP A 1 90 ? 6.672 12.281 17.511 1.00 53.56 90 ASP A CA 1
ATOM 674 C C . ASP A 1 90 ? 6.450 10.891 16.880 1.00 53.56 90 ASP A C 1
ATOM 676 O O . ASP A 1 90 ? 5.327 10.389 16.776 1.00 53.56 90 ASP A O 1
ATOM 680 N N . THR A 1 91 ? 7.550 10.271 16.454 1.00 50.81 91 THR A N 1
ATOM 681 C CA . THR A 1 91 ? 7.611 8.878 15.973 1.00 50.81 91 THR A CA 1
ATOM 682 C C . THR A 1 91 ? 8.225 7.940 17.011 1.00 50.81 91 THR A C 1
ATOM 684 O O . THR A 1 91 ? 8.187 6.721 16.831 1.00 50.81 91 THR A O 1
ATOM 687 N N . ALA A 1 92 ? 8.770 8.491 18.099 1.00 47.31 92 ALA A N 1
ATOM 688 C CA . ALA A 1 92 ? 9.374 7.745 19.184 1.00 47.31 92 ALA A CA 1
ATOM 689 C C . ALA A 1 92 ? 8.403 7.602 20.365 1.00 47.31 92 ALA A C 1
ATOM 691 O O . ALA A 1 92 ? 7.927 8.580 20.935 1.00 47.31 92 ALA A O 1
ATOM 692 N N . GLY A 1 93 ? 8.139 6.359 20.764 1.00 48.69 93 GLY A N 1
ATOM 693 C CA . GLY A 1 93 ? 7.554 6.054 22.068 1.00 48.69 93 GLY A CA 1
ATOM 694 C C . GLY A 1 93 ? 6.586 4.870 22.064 1.00 48.69 93 GLY A C 1
ATOM 695 O O . GLY A 1 93 ? 5.973 4.565 21.039 1.00 48.69 93 GLY A O 1
ATOM 696 N N . PRO A 1 94 ? 6.437 4.181 23.207 1.00 56.25 94 PRO A N 1
ATOM 697 C CA . PRO A 1 94 ? 5.386 3.190 23.388 1.00 56.25 94 PRO A CA 1
ATOM 698 C C . PRO A 1 94 ? 3.999 3.851 23.307 1.00 56.25 94 PRO A C 1
ATOM 700 O O . PRO A 1 94 ? 3.794 5.002 23.702 1.00 56.25 94 PRO A O 1
ATOM 703 N N . PHE A 1 95 ? 3.037 3.108 22.764 1.00 58.34 95 PHE A N 1
ATOM 704 C CA . PHE A 1 95 ? 1.654 3.550 22.617 1.00 58.34 95 PHE A CA 1
ATOM 705 C C . PHE A 1 95 ? 0.795 3.015 23.763 1.00 58.34 95 PHE A C 1
ATOM 707 O O . PHE A 1 95 ? 0.934 1.861 24.172 1.00 58.34 95 PHE A O 1
ATOM 714 N N . THR A 1 96 ? -0.112 3.845 24.275 1.00 60.62 96 THR A N 1
ATOM 715 C CA . THR A 1 96 ? -1.100 3.436 25.273 1.00 60.62 96 THR A CA 1
ATOM 716 C C . THR A 1 96 ? -2.108 2.459 24.663 1.00 60.62 96 THR A C 1
ATOM 718 O O . THR A 1 96 ? -2.280 2.393 23.443 1.00 60.62 96 THR A O 1
ATOM 721 N N . ARG A 1 97 ? -2.826 1.710 25.514 1.00 56.31 97 ARG A N 1
ATOM 722 C CA . ARG A 1 97 ? -3.890 0.784 25.070 1.00 56.31 97 ARG A CA 1
ATOM 723 C C . ARG A 1 97 ? -5.003 1.478 24.273 1.00 56.31 97 ARG A C 1
ATOM 725 O O . ARG A 1 97 ? -5.647 0.825 23.463 1.00 56.31 97 ARG A O 1
ATOM 732 N N . ASP A 1 98 ? -5.160 2.787 24.454 1.00 55.44 98 ASP A N 1
ATOM 733 C CA . ASP A 1 98 ? -6.133 3.630 23.749 1.00 55.44 98 ASP A CA 1
ATOM 734 C C . ASP A 1 98 ? -5.599 4.188 22.415 1.00 55.44 98 ASP A C 1
ATOM 736 O O . ASP A 1 98 ? -6.209 5.074 21.818 1.00 55.44 98 ASP A O 1
ATOM 740 N N . GLY A 1 99 ? -4.433 3.718 21.955 1.00 54.69 99 GLY A N 1
ATOM 741 C CA . GLY A 1 99 ? -3.839 4.129 20.682 1.00 54.69 99 GLY A CA 1
ATOM 742 C C . GLY A 1 99 ? -3.251 5.542 20.693 1.00 54.69 99 GLY A C 1
ATOM 743 O O . GLY A 1 99 ? -3.114 6.159 19.640 1.00 54.69 99 GLY A O 1
ATOM 744 N N . ARG A 1 100 ? -2.906 6.091 21.864 1.00 60.06 100 ARG A N 1
ATOM 745 C CA . ARG A 1 100 ? -2.241 7.400 21.985 1.00 60.06 100 ARG A CA 1
ATOM 746 C C . ARG A 1 100 ? -0.756 7.217 22.264 1.00 60.06 100 ARG A C 1
ATOM 748 O O . ARG A 1 100 ? -0.351 6.235 22.875 1.00 60.06 100 ARG A O 1
ATOM 755 N N . CYS A 1 101 ? 0.065 8.175 21.856 1.00 65.50 101 CYS A N 1
ATOM 756 C CA . CYS A 1 101 ? 1.448 8.227 22.316 1.00 65.50 101 CYS A CA 1
ATOM 757 C C . CYS A 1 101 ? 1.500 8.571 23.820 1.00 65.50 101 CYS A C 1
ATOM 759 O O . CYS A 1 101 ? 0.631 9.303 24.305 1.00 65.50 101 CYS A O 1
ATOM 761 N N . GLU A 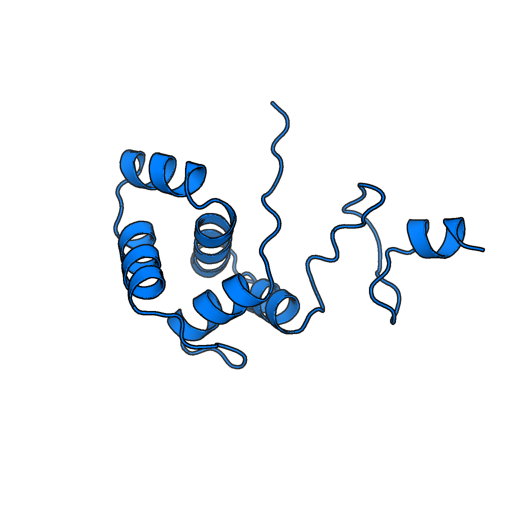1 102 ? 2.512 8.111 24.564 1.00 63.69 102 GLU A N 1
ATOM 762 C CA . GLU A 1 102 ? 2.660 8.481 25.985 1.00 63.69 102 GLU A CA 1
ATOM 763 C C . GLU A 1 102 ? 2.729 10.002 26.208 1.00 63.69 102 GLU A C 1
ATOM 765 O O . GLU A 1 102 ? 2.109 10.518 27.139 1.00 63.69 102 GLU A O 1
ATOM 770 N N . THR A 1 103 ? 3.406 10.740 25.326 1.00 61.62 103 THR A N 1
ATOM 771 C CA . THR A 1 103 ? 3.520 12.210 25.384 1.00 61.62 103 THR A CA 1
ATOM 772 C C . THR A 1 103 ? 2.150 12.903 25.303 1.00 61.62 103 THR A C 1
ATOM 774 O O . THR A 1 103 ? 1.882 13.872 26.005 1.00 61.62 103 THR A O 1
ATOM 777 N N . CYS A 1 104 ? 1.237 12.350 24.510 1.00 62.41 104 CYS A N 1
ATOM 778 C CA . CYS A 1 104 ? -0.132 12.811 24.295 1.00 62.41 104 CYS A CA 1
ATOM 779 C C . CYS A 1 104 ? -1.024 12.476 25.476 1.00 62.41 104 CYS A C 1
ATOM 781 O O . CYS A 1 104 ? -1.918 13.237 25.824 1.00 62.41 104 CYS A O 1
ATOM 783 N N . ALA A 1 105 ? -0.822 11.279 26.032 1.00 63.81 105 ALA A N 1
ATOM 784 C CA . ALA A 1 105 ? -1.577 10.804 27.172 1.00 63.81 105 ALA A CA 1
ATOM 785 C C . ALA A 1 105 ? -1.254 11.649 28.409 1.00 63.81 105 ALA A C 1
ATOM 787 O O . ALA A 1 105 ? -2.162 11.971 29.165 1.00 63.81 105 ALA A O 1
ATOM 788 N N . LYS A 1 106 ? 0.009 12.071 28.564 1.00 62.19 106 LYS A N 1
ATOM 789 C CA . LYS A 1 106 ? 0.448 12.969 29.641 1.00 62.19 106 LYS A CA 1
ATOM 790 C C . LYS A 1 106 ? 0.000 14.421 29.458 1.00 62.19 106 LYS A C 1
ATOM 792 O O . LYS A 1 106 ? -0.304 15.059 30.449 1.00 62.19 106 LYS A O 1
ATOM 797 N N . ALA A 1 107 ? -0.061 14.941 28.230 1.00 57.19 107 ALA A N 1
ATOM 798 C CA . ALA A 1 107 ? -0.499 16.322 27.972 1.00 57.19 107 ALA A CA 1
ATOM 799 C C . ALA A 1 107 ? -2.012 16.556 28.173 1.00 57.19 107 ALA A C 1
ATOM 801 O O . ALA A 1 107 ? -2.455 17.700 28.192 1.00 57.19 107 ALA A O 1
ATOM 802 N N . ALA A 1 108 ? -2.804 15.484 28.273 1.00 54.03 108 ALA A N 1
ATOM 803 C CA . ALA A 1 108 ? -4.250 15.534 28.496 1.00 54.03 108 ALA A CA 1
ATOM 804 C C . ALA A 1 108 ? -4.657 15.284 29.965 1.00 54.03 108 ALA A C 1
ATOM 806 O O . ALA A 1 108 ? -5.855 15.199 30.241 1.00 54.03 108 ALA A O 1
ATOM 807 N N . ALA A 1 109 ? -3.680 15.121 30.862 1.00 52.62 109 ALA A N 1
ATOM 808 C CA . ALA A 1 109 ? -3.855 15.008 32.310 1.00 52.62 109 ALA A CA 1
ATOM 809 C C . ALA A 1 109 ? -3.501 16.339 32.983 1.00 52.62 109 ALA A C 1
ATOM 811 O O . ALA A 1 109 ? -4.186 16.680 33.971 1.00 52.62 109 ALA A O 1
#

Sequence (109 aa):
MSTTNPIIPAGTARHVLWRYDRRGGAEPGSFTKHLMAAIDAADVTNRAILRTAYPALSEALHLARYDEEGLAKLHRIATGQAPLACPCGDTAGPFTRDGRCETCAKAAA

Secondary structure (DSSP, 8-state):
----PPP--HHHHHHHHHHTT-TT--PPPHHHHHHHHHHHH--HHHHHHHHHHSHHHHHHHHHHHH-TTHHHHHHHHHTT-S----TTS---SPBPTTS-BHHHHHHT-

Organism: Streptomyces spectabilis (NCBI:txid68270)

Radius of gyration: 15.27 Å; chains: 1; bounding box: 26×32×46 Å

Foldseek 3Di:
DDPPQDFAALLLLLCLCVVVVHPLHDPDDPVVVVLLVCCVPDDPVVVVVSCVVPVNNNSLNVLVPPPPCSNVQSVCNNVLNDDLCAPVRDSDADADPVSHGPVVVVVVD

pLDDT: mean 78.73, std 18.19, range [28.84, 97.56]